Protein AF-D6RCC9-F1 (afdb_monomer_lite)

Organism: Homo sapiens (NCBI:txid9606)

pLDDT: mean 80.67, std 17.31, range [29.77, 96.5]

Radius of gyration: 16.88 Å; chains: 1; bounding box: 36×41×59 Å

Sequence (167 aa):
MKAIKKSLTEEEYLYLDFSHQTEGCIFPLHTSVTLFLLSYCDCKIFKICLVVTKEVSRDSSLLRDDLIQDVEIQIISRQELPPIVQNCCLPAVVERSDNFCRAGLAVVLRHIIQKSYEADPLKKELLELLGFKKTCLKACAEVSQWTRLCELTIPLAIENFLRESSD

Secondary structure (DSSP, 8-state):
-------TT--EEEEEEEEEETTEEE--HHHHHHHHHHHHHT---EEEEEEE-S-----TTTTSSSS-TTS-EEEEEGGGS-HHHHTSPSSEEEETTSS-EEESHHHHHHHHHHHHHHH-TT-GGGGGGG-GGG-TT-S-TTT-HHHHIIIIIHHHHHHHHHHHTT-

Foldseek 3Di:
DDDDPPDLPFAKEWEAEWDDDPPDTDGQPLRVVLVVLCVVLVPARYQYEYEYPDDDPPPVPVPQDPDPVPHNYHYDYLVPDQPVCNPADDGKMATPVNPDIQGDRLRSSLVSLVSSCVVPVVPVVSCCVCPDVSPRSVDDLVPDVVNVCVRPVVSVVVVVVVVVVVD

GO terms:
  GO:0005654 nucleoplasm (C, IDA)

Structure (mmCIF, N/CA/C/O backbone):
data_AF-D6RCC9-F1
#
_entry.id   AF-D6RCC9-F1
#
loop_
_atom_site.group_PDB
_atom_site.id
_atom_site.type_symbol
_atom_site.label_atom_id
_atom_site.label_alt_id
_atom_site.label_comp_id
_atom_site.label_asym_id
_atom_site.label_entity_id
_atom_site.label_seq_id
_atom_site.pdbx_PDB_ins_code
_atom_site.Cartn_x
_atom_site.Cartn_y
_atom_site.Cartn_z
_atom_site.occupancy
_atom_site.B_iso_or_equiv
_atom_site.auth_seq_id
_atom_site.auth_comp_id
_atom_site.auth_asym_id
_atom_site.auth_atom_id
_atom_site.pdbx_PDB_model_num
ATOM 1 N N . MET A 1 1 ? -0.662 -12.808 -27.521 1.00 33.66 1 MET A N 1
ATOM 2 C CA . MET A 1 1 ? -1.763 -12.007 -26.939 1.00 33.66 1 MET A CA 1
ATOM 3 C C . MET A 1 1 ? -1.210 -10.619 -26.663 1.00 33.66 1 MET A C 1
ATOM 5 O O . MET A 1 1 ? -0.208 -10.514 -25.968 1.00 33.66 1 MET A O 1
ATOM 9 N N . LYS A 1 2 ? -1.741 -9.588 -27.332 1.00 29.77 2 LYS A N 1
ATOM 10 C CA . LYS A 1 2 ? -1.234 -8.212 -27.233 1.00 29.77 2 LYS A CA 1
ATOM 11 C C . LYS A 1 2 ? -1.496 -7.691 -25.820 1.00 29.77 2 LYS A C 1
ATOM 13 O O . LYS A 1 2 ? -2.643 -7.689 -25.385 1.00 29.77 2 LYS A O 1
ATOM 18 N N . ALA A 1 3 ? -0.437 -7.281 -25.126 1.00 35.81 3 ALA A N 1
ATOM 19 C CA . ALA A 1 3 ? -0.544 -6.552 -23.873 1.00 35.81 3 ALA A CA 1
ATOM 20 C C . ALA A 1 3 ? -1.338 -5.269 -24.140 1.00 35.81 3 ALA A C 1
ATOM 22 O O . ALA A 1 3 ? -0.907 -4.409 -24.911 1.00 35.81 3 ALA A O 1
ATOM 23 N N . ILE A 1 4 ? -2.530 -5.185 -23.560 1.00 39.59 4 ILE A N 1
ATOM 24 C CA . ILE A 1 4 ? -3.316 -3.960 -23.534 1.00 39.59 4 ILE A CA 1
ATOM 25 C C . ILE A 1 4 ? -2.496 -2.981 -22.692 1.00 39.59 4 ILE A C 1
ATOM 27 O O . ILE A 1 4 ? -2.327 -3.187 -21.492 1.00 39.59 4 ILE A O 1
ATOM 31 N N . LYS A 1 5 ? -1.920 -1.960 -23.337 1.00 40.00 5 LYS A N 1
ATOM 32 C CA . LYS A 1 5 ? -1.388 -0.781 -22.648 1.00 40.00 5 LYS A CA 1
ATOM 33 C C . LYS A 1 5 ? -2.571 -0.138 -21.928 1.00 40.00 5 LYS A C 1
ATOM 35 O O . LYS A 1 5 ? -3.335 0.593 -22.553 1.00 40.00 5 LYS A O 1
ATOM 40 N N . LYS A 1 6 ? -2.761 -0.473 -20.653 1.00 45.03 6 LYS A N 1
ATOM 41 C CA . LYS A 1 6 ? -3.700 0.227 -19.781 1.00 45.03 6 LYS A CA 1
ATOM 42 C C . LYS A 1 6 ? -3.175 1.657 -19.649 1.00 45.03 6 LYS A C 1
ATOM 44 O O . LYS A 1 6 ? -1.986 1.845 -19.391 1.00 45.03 6 LYS A O 1
ATOM 49 N N . SER A 1 7 ? -3.996 2.638 -20.007 1.00 41.59 7 SER A N 1
ATOM 50 C CA . SER A 1 7 ? -3.557 4.026 -20.106 1.00 41.59 7 SER A CA 1
ATOM 51 C C . SER A 1 7 ? -3.161 4.560 -18.730 1.00 41.59 7 SER A C 1
ATOM 53 O O . SER A 1 7 ? -3.756 4.210 -17.715 1.00 41.59 7 SER A O 1
ATOM 55 N N . LEU A 1 8 ? -2.160 5.437 -18.712 1.00 48.44 8 LEU A N 1
ATOM 56 C CA . LEU A 1 8 ? -1.623 6.155 -17.547 1.00 48.44 8 LEU A CA 1
ATOM 57 C C . LEU A 1 8 ? -2.625 7.161 -16.921 1.00 48.44 8 LEU A C 1
ATOM 59 O O . LEU A 1 8 ? -2.215 8.151 -16.331 1.00 48.44 8 LEU A O 1
ATOM 63 N N . THR A 1 9 ? -3.934 6.962 -17.094 1.00 51.41 9 THR A N 1
ATOM 64 C CA . THR A 1 9 ? -4.974 7.979 -16.845 1.00 51.41 9 THR A CA 1
ATOM 65 C C . THR A 1 9 ? -6.185 7.476 -16.063 1.00 51.41 9 THR A C 1
ATOM 67 O O . THR A 1 9 ? -7.158 8.212 -15.917 1.00 51.41 9 THR A O 1
ATOM 70 N N . GLU A 1 10 ? -6.162 6.247 -15.551 1.00 65.25 10 GLU A N 1
ATOM 71 C CA . GLU A 1 10 ? -7.182 5.813 -14.596 1.00 65.25 10 GLU A CA 1
ATOM 72 C C . GLU A 1 10 ? -6.750 6.253 -13.198 1.00 65.25 10 GLU A C 1
ATOM 74 O O . GLU A 1 10 ? -5.753 5.769 -12.667 1.00 65.25 10 GLU A O 1
ATOM 79 N N . GLU A 1 11 ? -7.471 7.225 -12.637 1.00 78.75 11 GLU A N 1
ATOM 80 C CA . GLU A 1 11 ? -7.291 7.649 -11.249 1.00 78.75 11 GLU A CA 1
ATOM 81 C C . GLU A 1 11 ? -7.512 6.445 -10.319 1.00 78.75 11 GLU A C 1
ATOM 83 O O . GLU A 1 11 ? -8.509 5.725 -10.440 1.00 78.75 11 GLU A O 1
ATOM 88 N N . GLU A 1 12 ? -6.579 6.220 -9.398 1.00 92.00 12 GLU A N 1
ATOM 89 C CA . GLU A 1 12 ? -6.637 5.131 -8.425 1.00 92.00 12 GLU A CA 1
ATOM 90 C C . GLU A 1 12 ? -6.749 5.717 -7.014 1.00 92.00 12 GLU A C 1
ATOM 92 O O . GLU A 1 12 ? -6.018 6.641 -6.649 1.00 92.00 12 GLU A O 1
ATOM 97 N N . TYR A 1 13 ? -7.674 5.180 -6.221 1.00 93.81 13 TYR A N 1
ATOM 98 C CA . TYR A 1 13 ? -7.884 5.569 -4.830 1.00 93.81 13 TYR A CA 1
ATOM 99 C C . TYR A 1 13 ? -7.142 4.603 -3.916 1.00 93.81 13 TYR A C 1
ATOM 101 O O . TYR A 1 13 ? -7.306 3.390 -4.042 1.00 93.81 13 TYR A O 1
ATOM 109 N N . LEU A 1 14 ? -6.337 5.135 -2.999 1.00 95.62 14 LEU A N 1
ATOM 110 C CA . LEU A 1 14 ? -5.625 4.373 -1.980 1.00 95.62 14 LEU A CA 1
ATOM 111 C C . LEU A 1 14 ? -6.262 4.624 -0.613 1.00 95.62 14 LEU A C 1
ATOM 113 O O . LEU A 1 14 ? -6.174 5.722 -0.071 1.00 95.62 14 LEU A O 1
ATOM 117 N N . TYR A 1 15 ? -6.855 3.582 -0.046 1.00 95.19 15 TYR A N 1
ATOM 118 C CA . TYR A 1 15 ? -7.501 3.599 1.259 1.00 95.19 15 TYR A CA 1
ATOM 119 C C . TYR A 1 15 ? -6.544 3.084 2.333 1.00 95.19 15 TYR A C 1
ATOM 121 O O . TYR A 1 15 ? -6.007 1.979 2.208 1.00 95.19 15 TYR A O 1
ATOM 129 N N . LEU A 1 16 ? -6.348 3.873 3.389 1.00 94.31 16 LEU A N 1
ATOM 130 C CA . LEU A 1 16 ? -5.441 3.585 4.502 1.00 94.31 16 LEU A CA 1
ATOM 131 C C . LEU A 1 16 ? -6.171 3.732 5.834 1.00 94.31 16 LEU A C 1
ATOM 133 O O . LEU A 1 16 ? -6.986 4.639 5.987 1.00 94.31 16 LEU A O 1
ATOM 137 N N . ASP A 1 17 ? -5.856 2.885 6.812 1.00 91.25 17 ASP A N 1
ATOM 138 C CA . ASP A 1 17 ? -6.422 3.030 8.152 1.00 91.25 17 ASP A CA 1
ATOM 139 C C . ASP A 1 17 ? -5.863 4.272 8.849 1.00 91.25 17 ASP A C 1
ATOM 141 O O . ASP A 1 17 ? -4.664 4.564 8.789 1.00 91.25 17 ASP A O 1
ATOM 145 N N . PHE A 1 18 ? -6.735 4.975 9.565 1.00 85.94 18 PHE A N 1
ATOM 146 C CA . PHE A 1 18 ? -6.382 6.148 10.342 1.00 85.94 18 PHE A CA 1
ATOM 147 C C . PHE A 1 18 ? -6.964 6.072 11.756 1.00 85.94 18 PHE A C 1
ATOM 149 O O . PHE A 1 18 ? -8.170 5.893 11.950 1.00 85.94 18 PHE A O 1
ATOM 156 N N . SER A 1 19 ? -6.086 6.228 12.750 1.00 76.62 19 SER A N 1
ATOM 157 C CA . SER A 1 19 ? -6.445 6.339 14.163 1.00 76.62 19 SER A CA 1
ATOM 158 C C . SER A 1 19 ? -5.997 7.685 14.716 1.00 76.62 19 SER A C 1
ATOM 160 O O . SER A 1 19 ? -4.817 8.016 14.690 1.00 76.62 19 SER A O 1
ATOM 162 N N . HIS A 1 20 ? -6.937 8.453 15.254 1.00 65.88 20 HIS A N 1
ATOM 163 C CA . HIS A 1 20 ? -6.634 9.699 15.947 1.00 65.88 20 HIS A CA 1
ATOM 164 C C . HIS A 1 20 ? -6.513 9.426 17.452 1.00 65.88 20 HIS A C 1
ATOM 166 O O . HIS A 1 20 ? -7.429 8.845 18.040 1.00 65.88 20 HIS A O 1
ATOM 172 N N . GLN A 1 21 ? -5.404 9.831 18.077 1.00 56.25 21 GLN A N 1
ATOM 173 C CA . GLN A 1 21 ? -5.284 9.881 19.536 1.00 56.25 21 GLN A CA 1
ATOM 174 C C . GLN A 1 21 ? -5.178 11.332 20.010 1.00 56.25 21 GLN A C 1
ATOM 176 O O . GLN A 1 21 ? -4.794 12.223 19.261 1.00 56.25 21 GLN A O 1
ATOM 181 N N . THR A 1 22 ? -5.564 11.565 21.262 1.00 47.84 22 THR A N 1
ATOM 182 C CA . THR A 1 22 ? -5.770 12.882 21.889 1.00 47.84 22 THR A CA 1
ATOM 183 C C . THR A 1 22 ? -4.553 13.812 21.888 1.00 47.84 22 THR A C 1
ATOM 185 O O . THR A 1 22 ? -4.733 15.005 22.101 1.00 47.84 22 THR A O 1
ATOM 188 N N . GLU A 1 23 ? -3.346 13.311 21.608 1.00 52.47 23 GLU A N 1
ATOM 189 C CA . GLU A 1 23 ? -2.103 14.104 21.584 1.00 52.47 23 GLU A CA 1
ATOM 190 C C . GLU A 1 23 ? -1.286 13.929 20.288 1.00 52.47 23 GLU A C 1
ATOM 192 O O . GLU A 1 23 ? -0.099 14.244 20.248 1.00 52.47 23 GLU A O 1
ATOM 197 N N . GLY A 1 24 ? -1.900 13.441 19.203 1.00 58.00 24 GLY A N 1
ATOM 198 C CA . GLY A 1 24 ? -1.235 13.382 17.901 1.00 58.00 24 GLY A CA 1
ATOM 199 C C . GLY A 1 24 ? -1.810 12.364 16.919 1.00 58.00 24 GLY A C 1
ATOM 200 O O . GLY A 1 24 ? -2.659 11.527 17.235 1.00 58.00 24 GLY A O 1
ATOM 201 N N . CYS A 1 25 ? -1.305 12.426 15.688 1.00 64.56 25 CYS A N 1
ATOM 202 C CA . CYS A 1 25 ? -1.670 11.500 14.621 1.00 64.56 25 CYS A CA 1
ATOM 203 C C . CYS A 1 25 ? -0.808 10.241 14.720 1.00 64.56 25 CYS A C 1
ATOM 205 O O . CYS A 1 25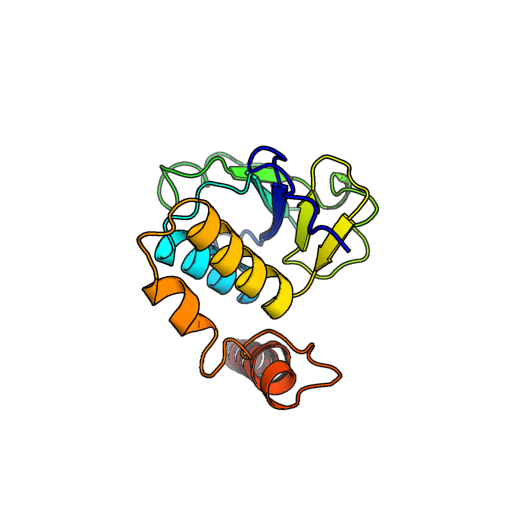 ? 0.331 10.233 14.256 1.00 64.56 25 CYS A O 1
ATOM 207 N N . ILE A 1 26 ? -1.336 9.170 15.316 1.00 70.75 26 ILE A N 1
ATOM 208 C CA . ILE A 1 26 ? -0.664 7.867 15.307 1.00 70.75 26 ILE A CA 1
ATOM 209 C C . ILE A 1 26 ? -1.222 7.056 14.142 1.00 70.75 26 ILE A C 1
ATOM 211 O O . ILE A 1 26 ? -2.376 6.631 14.158 1.00 70.75 26 ILE A O 1
ATOM 215 N N . PHE A 1 27 ? -0.398 6.826 13.124 1.00 80.00 27 PHE A N 1
ATOM 216 C CA . PHE A 1 27 ? -0.766 5.956 12.014 1.00 80.00 27 PHE A CA 1
ATOM 217 C C . PHE A 1 27 ? -0.547 4.481 12.381 1.00 80.00 27 PHE A C 1
ATOM 219 O O . PHE A 1 27 ? 0.516 4.137 12.912 1.00 80.00 27 PHE A O 1
ATOM 226 N N . PRO A 1 28 ? -1.498 3.587 12.051 1.00 85.44 28 PRO A N 1
ATOM 227 C CA . PRO A 1 28 ? -1.257 2.149 12.076 1.00 85.44 28 PRO A CA 1
ATOM 228 C C . PRO A 1 28 ? -0.008 1.786 11.269 1.00 85.44 28 PRO A C 1
ATOM 230 O O . PRO A 1 28 ? 0.303 2.435 10.267 1.00 85.44 28 PRO A O 1
ATOM 233 N N . LEU A 1 29 ? 0.696 0.724 11.669 1.00 85.19 29 LEU A N 1
ATOM 234 C CA . LEU A 1 29 ? 1.976 0.352 11.060 1.00 85.19 29 LEU A CA 1
ATOM 235 C C . LEU A 1 29 ? 1.881 0.202 9.535 1.00 85.19 29 LEU A C 1
ATOM 237 O O . LEU A 1 29 ? 2.723 0.728 8.811 1.00 85.19 29 LEU A O 1
ATOM 241 N N . HIS A 1 30 ? 0.846 -0.479 9.034 1.00 89.62 30 HIS A N 1
ATOM 242 C CA . HIS A 1 30 ? 0.658 -0.674 7.592 1.00 89.62 30 HIS A CA 1
ATOM 243 C C . HIS A 1 30 ? 0.433 0.649 6.843 1.00 89.62 30 HIS A C 1
ATOM 245 O O . HIS A 1 30 ? 0.963 0.823 5.743 1.00 89.62 30 HIS A O 1
ATOM 251 N N . THR A 1 31 ? -0.273 1.608 7.452 1.00 91.50 31 THR A N 1
ATOM 252 C CA . THR A 1 31 ? -0.437 2.972 6.922 1.00 91.50 31 THR A CA 1
ATOM 253 C C . THR A 1 31 ? 0.904 3.697 6.878 1.00 91.50 31 THR A C 1
ATOM 255 O O . THR A 1 31 ? 1.279 4.207 5.825 1.00 91.50 31 THR A O 1
ATOM 258 N N . SER A 1 32 ? 1.672 3.667 7.970 1.00 89.69 32 SER A N 1
ATOM 259 C CA . SER A 1 32 ? 3.004 4.283 8.052 1.00 89.69 32 SER A CA 1
ATOM 260 C C . SER A 1 32 ? 3.964 3.740 6.992 1.00 89.69 32 SER A C 1
ATOM 262 O O . SER A 1 32 ? 4.611 4.515 6.292 1.00 89.69 32 SER A O 1
ATOM 264 N N . VAL A 1 33 ? 4.020 2.415 6.816 1.00 92.00 33 VAL A N 1
ATOM 265 C CA . VAL A 1 33 ? 4.853 1.769 5.786 1.00 92.00 33 VAL A CA 1
ATOM 266 C C . VAL A 1 33 ? 4.430 2.207 4.382 1.00 92.00 33 VAL A C 1
ATOM 268 O O . VAL A 1 33 ? 5.282 2.483 3.535 1.00 92.00 33 VAL A O 1
ATOM 271 N N . THR A 1 34 ? 3.123 2.301 4.130 1.00 94.38 34 THR A N 1
ATOM 272 C CA . THR A 1 34 ? 2.598 2.693 2.817 1.00 94.38 34 THR A CA 1
ATOM 273 C C . THR A 1 34 ? 2.892 4.161 2.502 1.00 94.38 34 THR A C 1
ATOM 275 O O . THR A 1 34 ? 3.379 4.461 1.413 1.00 94.38 34 THR A O 1
ATOM 278 N N . LEU A 1 35 ? 2.666 5.068 3.457 1.00 92.31 35 LEU A N 1
ATOM 279 C CA . LEU A 1 35 ? 2.976 6.495 3.316 1.00 92.31 35 LEU A CA 1
ATOM 280 C C . LEU A 1 35 ? 4.480 6.737 3.142 1.00 92.31 35 LEU A C 1
ATOM 282 O O . LEU A 1 35 ? 4.877 7.518 2.279 1.00 92.31 35 LEU A O 1
ATOM 286 N N . PHE A 1 36 ? 5.316 6.023 3.902 1.00 93.00 36 PHE A N 1
ATOM 287 C CA . PHE A 1 36 ? 6.767 6.074 3.739 1.00 93.00 36 PHE A CA 1
ATOM 288 C C . PHE A 1 36 ? 7.182 5.693 2.316 1.00 93.00 36 PHE A C 1
ATOM 290 O O . PHE A 1 36 ? 7.959 6.412 1.695 1.00 93.00 36 PHE A O 1
ATOM 297 N N . LEU A 1 37 ? 6.642 4.597 1.771 1.00 94.75 37 LEU A N 1
ATOM 298 C CA . LEU A 1 37 ? 6.983 4.166 0.416 1.00 94.75 37 LEU A CA 1
ATOM 299 C C . LEU A 1 37 ? 6.506 5.163 -0.648 1.00 94.75 37 LEU A C 1
ATOM 301 O O . LEU A 1 37 ? 7.242 5.429 -1.594 1.00 94.75 37 LEU A O 1
ATOM 305 N N . LEU A 1 38 ? 5.306 5.735 -0.498 1.00 93.75 38 LEU A N 1
ATOM 306 C CA . LEU A 1 38 ? 4.812 6.784 -1.398 1.00 93.75 38 LEU A CA 1
ATOM 307 C C . LEU A 1 38 ? 5.748 7.993 -1.423 1.00 93.75 38 LEU A C 1
ATOM 309 O O . LEU A 1 38 ? 6.101 8.461 -2.505 1.00 93.75 38 LEU A O 1
ATOM 313 N N . SER A 1 39 ? 6.173 8.456 -0.244 1.00 91.56 39 SER A N 1
ATOM 314 C CA . SER A 1 39 ? 7.130 9.556 -0.104 1.00 91.56 39 SER A CA 1
ATOM 315 C C . SER A 1 39 ? 8.494 9.190 -0.696 1.00 91.56 39 SER A C 1
ATOM 317 O O . SER A 1 39 ? 9.035 9.956 -1.488 1.00 91.56 39 SER A O 1
ATOM 319 N N . TYR A 1 40 ? 9.009 7.992 -0.405 1.00 93.44 40 TYR A N 1
ATOM 320 C CA . TYR A 1 40 ? 10.277 7.497 -0.947 1.00 93.44 40 TYR A CA 1
ATOM 321 C C . TYR A 1 40 ? 10.275 7.437 -2.482 1.00 93.44 40 TYR A C 1
ATOM 323 O O . TYR A 1 40 ? 11.265 7.777 -3.126 1.00 93.44 40 TYR A O 1
ATOM 331 N N . CYS A 1 41 ? 9.162 7.012 -3.084 1.00 92.31 41 CYS A N 1
ATOM 332 C CA . CYS A 1 41 ? 9.011 6.946 -4.535 1.00 92.31 41 CYS A CA 1
ATOM 333 C C . CYS A 1 41 ? 8.674 8.298 -5.191 1.00 92.31 41 CYS A C 1
ATOM 335 O O . CYS A 1 41 ? 8.704 8.375 -6.421 1.00 92.31 41 CYS A O 1
ATOM 337 N N . ASP A 1 42 ? 8.349 9.336 -4.409 1.00 89.50 42 ASP A N 1
ATOM 338 C CA . ASP A 1 42 ? 7.735 10.586 -4.887 1.00 89.50 42 ASP A CA 1
ATOM 339 C C . ASP A 1 42 ? 6.507 10.301 -5.779 1.00 89.50 42 ASP A C 1
ATOM 341 O O . ASP A 1 42 ? 6.374 10.762 -6.915 1.00 89.50 42 ASP A O 1
ATOM 345 N N . CYS A 1 43 ? 5.626 9.422 -5.288 1.00 89.31 43 CYS A N 1
ATOM 346 C CA . CYS A 1 43 ? 4.480 8.923 -6.040 1.00 89.31 43 CYS A CA 1
ATOM 347 C C . CYS A 1 43 ? 3.230 9.778 -5.798 1.00 89.31 43 CYS A C 1
ATOM 349 O O . CYS A 1 43 ? 2.650 9.742 -4.715 1.00 89.31 43 CYS A O 1
ATOM 351 N N . LYS A 1 44 ? 2.764 10.484 -6.837 1.00 88.19 44 LYS A N 1
ATOM 352 C CA . LYS A 1 44 ? 1.578 11.370 -6.788 1.00 88.19 44 LYS A CA 1
ATOM 353 C C . LYS A 1 44 ? 0.388 10.860 -7.615 1.00 88.19 44 LYS A C 1
ATOM 355 O O . LYS A 1 44 ? -0.498 11.621 -7.981 1.00 88.19 44 LYS A O 1
ATOM 360 N N . ILE A 1 45 ? 0.398 9.572 -7.961 1.00 89.06 45 ILE A N 1
ATOM 361 C CA . ILE A 1 45 ? -0.587 8.948 -8.866 1.00 89.06 45 ILE A CA 1
ATOM 362 C C . ILE A 1 45 ? -1.900 8.628 -8.137 1.00 89.06 45 ILE A C 1
ATOM 364 O O . ILE A 1 45 ? -2.967 8.622 -8.748 1.00 89.06 45 ILE A O 1
ATOM 368 N N . PHE A 1 46 ? -1.816 8.342 -6.838 1.00 91.25 46 PHE A N 1
ATOM 369 C CA . PHE A 1 46 ? -2.941 7.880 -6.034 1.00 91.25 46 PHE A CA 1
ATOM 370 C C . PHE A 1 46 ? -3.647 9.043 -5.337 1.00 91.25 46 PHE A C 1
ATOM 372 O O . PHE A 1 46 ? -2.992 9.895 -4.739 1.00 91.25 46 PHE A O 1
ATOM 379 N N . LYS A 1 47 ? -4.983 9.018 -5.327 1.00 91.75 47 LYS A N 1
ATOM 380 C CA . LYS A 1 47 ? -5.791 9.834 -4.410 1.00 91.75 47 LYS A CA 1
ATOM 381 C C . LYS A 1 47 ? -5.855 9.126 -3.064 1.00 91.75 47 LYS A C 1
ATOM 383 O O . LYS A 1 47 ? -6.320 7.987 -3.001 1.00 91.75 47 LYS A O 1
ATOM 388 N N .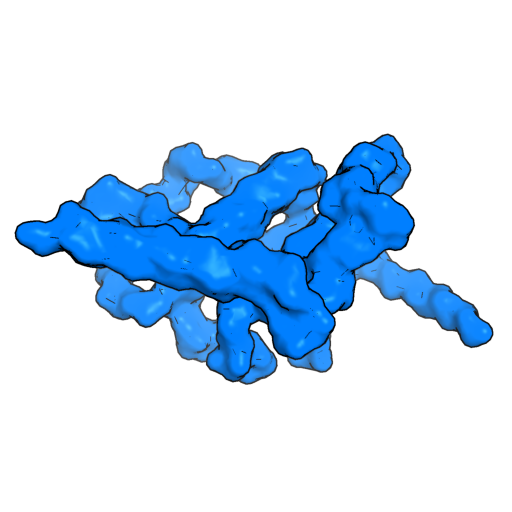 ILE A 1 48 ? -5.367 9.760 -2.001 1.00 92.25 48 ILE A N 1
ATOM 389 C CA . ILE A 1 48 ? -5.262 9.106 -0.692 1.00 92.25 48 ILE A CA 1
ATOM 390 C C . ILE A 1 48 ? -6.527 9.353 0.126 1.00 92.25 48 ILE A C 1
ATOM 392 O O . ILE A 1 48 ? -6.933 10.492 0.344 1.00 92.25 48 ILE A O 1
ATOM 396 N N . CYS A 1 49 ? -7.115 8.272 0.630 1.00 92.25 49 CYS A N 1
ATOM 397 C CA . CYS A 1 49 ? -8.253 8.286 1.535 1.00 92.25 49 CYS A CA 1
ATOM 398 C C . CYS A 1 49 ? -7.853 7.680 2.890 1.00 92.25 49 CYS A C 1
ATOM 400 O O . CYS A 1 49 ? -7.610 6.478 2.999 1.00 92.25 49 CYS A O 1
ATOM 402 N N . LEU A 1 50 ? -7.810 8.503 3.934 1.00 91.00 50 LEU A N 1
ATOM 403 C CA . LEU A 1 50 ? -7.635 8.072 5.318 1.00 91.00 50 LEU A CA 1
ATOM 404 C C . LEU A 1 50 ? -8.989 7.662 5.906 1.00 91.00 50 LEU A C 1
ATOM 406 O O . LEU A 1 50 ? -9.915 8.468 5.982 1.00 91.00 50 LEU A O 1
ATOM 410 N N . VAL A 1 51 ? -9.101 6.406 6.324 1.00 90.50 51 VAL A N 1
ATOM 411 C CA . VAL A 1 51 ? -10.338 5.798 6.813 1.00 90.50 51 VAL A CA 1
ATOM 412 C C . VAL A 1 51 ? -10.328 5.772 8.332 1.00 90.50 51 VAL A C 1
ATOM 414 O O . VAL A 1 51 ? -9.520 5.081 8.953 1.00 90.50 51 VAL A O 1
ATOM 417 N N . VAL A 1 52 ? -11.252 6.509 8.942 1.00 86.06 52 VAL A N 1
ATOM 418 C CA . VAL A 1 52 ? -11.375 6.566 10.400 1.00 86.06 52 VAL A CA 1
ATOM 419 C C . VAL A 1 52 ? -12.027 5.276 10.915 1.00 86.06 52 VAL A C 1
ATOM 421 O O . VAL A 1 52 ? -13.164 4.958 10.559 1.00 86.06 52 VAL A O 1
ATOM 424 N N . THR A 1 53 ? -11.318 4.525 11.764 1.00 70.44 53 THR A N 1
ATOM 425 C CA . THR A 1 53 ? -11.778 3.221 12.295 1.00 70.44 53 THR A CA 1
ATOM 426 C C . THR A 1 53 ? -12.519 3.295 13.632 1.00 70.44 53 THR A C 1
ATOM 428 O O . THR A 1 53 ? -13.218 2.347 13.987 1.00 70.44 53 THR A O 1
ATOM 431 N N . LYS A 1 54 ? -12.411 4.401 14.376 1.00 63.72 54 LYS A N 1
ATOM 432 C CA . LYS A 1 54 ? -13.148 4.645 15.629 1.00 63.72 54 LYS A CA 1
ATOM 433 C C . LYS A 1 54 ? -13.834 6.000 15.560 1.00 63.72 54 LYS A C 1
ATOM 435 O O . LYS A 1 54 ? -13.257 6.928 15.007 1.00 63.72 54 LYS A O 1
ATOM 440 N N . GLU A 1 55 ? -15.041 6.122 16.109 1.00 52.22 55 GLU A N 1
ATOM 441 C CA . GLU A 1 55 ? -15.735 7.410 16.180 1.00 52.22 55 GLU A CA 1
ATOM 442 C C . GLU A 1 55 ? -14.911 8.391 17.020 1.00 52.22 55 GLU A C 1
ATOM 444 O O . GLU A 1 55 ? -14.932 8.363 18.247 1.00 52.22 55 GLU A O 1
ATOM 449 N N . VAL A 1 56 ? -14.134 9.229 16.344 1.00 51.84 56 VAL A N 1
ATOM 450 C CA . VAL A 1 56 ? -13.465 10.377 16.942 1.00 51.84 56 VAL A CA 1
ATOM 451 C C . VAL A 1 56 ? -14.209 11.612 16.461 1.00 51.84 56 VAL A C 1
ATOM 453 O O . VAL A 1 56 ? -14.623 11.692 15.300 1.00 51.84 56 VAL A O 1
ATOM 456 N N . SER A 1 57 ? -14.442 12.542 17.386 1.00 49.59 57 SER A N 1
ATOM 457 C CA . SER A 1 57 ? -15.083 13.828 17.128 1.00 49.59 57 SER A CA 1
ATOM 458 C C . SER A 1 57 ? -14.468 14.502 15.899 1.00 49.59 57 SER A C 1
ATOM 460 O O . SER A 1 57 ? -13.259 14.448 15.683 1.00 49.59 57 SER A O 1
ATOM 462 N N . ARG A 1 58 ? -15.328 15.105 15.070 1.00 47.31 58 ARG A N 1
ATOM 463 C CA . ARG A 1 58 ? -15.020 15.682 13.749 1.00 47.31 58 ARG A CA 1
ATOM 464 C C . ARG A 1 58 ? -14.157 16.952 13.803 1.00 47.31 58 ARG A C 1
ATOM 466 O O . ARG A 1 58 ? -14.415 17.894 13.059 1.00 47.31 58 ARG A O 1
ATOM 473 N N . ASP A 1 59 ? -13.119 16.990 14.621 1.00 49.34 59 ASP A N 1
ATOM 474 C CA . ASP A 1 59 ? -12.162 18.093 14.603 1.00 49.34 59 ASP A CA 1
ATOM 475 C C . ASP A 1 59 ? -11.090 17.801 13.546 1.00 49.34 59 ASP A C 1
ATOM 477 O O . ASP A 1 59 ? -9.931 17.505 13.815 1.00 49.34 59 ASP A O 1
ATOM 481 N N . SER A 1 60 ? -11.521 17.867 12.282 1.00 51.44 60 SER A N 1
ATOM 482 C CA . SER A 1 60 ? -10.711 17.656 11.074 1.00 51.44 60 SER A CA 1
ATOM 483 C C . SER A 1 60 ? -9.662 18.750 10.819 1.00 51.44 60 SER A C 1
ATOM 485 O O . SER A 1 60 ? -9.030 18.762 9.763 1.00 51.44 60 SER A O 1
ATOM 487 N N . SER A 1 61 ? -9.530 19.721 11.724 1.00 49.97 61 SER A N 1
ATOM 488 C CA . SER A 1 61 ? -8.679 20.903 11.569 1.00 49.97 61 SER A CA 1
ATOM 489 C C . SER A 1 61 ? -7.212 20.647 11.916 1.00 49.97 61 SER A C 1
ATOM 491 O O . SER A 1 61 ? -6.356 21.306 11.342 1.00 49.97 61 SER A O 1
ATOM 493 N N . LEU A 1 62 ? -6.900 19.668 12.774 1.00 49.91 62 LEU A N 1
ATOM 494 C CA . LEU A 1 62 ? -5.523 19.403 13.227 1.00 49.91 62 LEU A CA 1
ATOM 495 C C . LEU A 1 62 ? -4.680 18.577 12.239 1.00 49.91 62 LEU A C 1
ATOM 497 O O . LEU A 1 62 ? -3.481 18.418 12.430 1.00 49.91 62 LEU A O 1
ATOM 501 N N . LEU A 1 63 ? -5.294 18.045 11.177 1.00 51.19 63 LEU A N 1
ATOM 502 C CA . LEU A 1 63 ? -4.649 17.109 10.245 1.00 51.19 63 LEU A CA 1
ATOM 503 C C . LEU A 1 63 ? -4.017 17.774 9.019 1.00 51.19 63 LEU A C 1
ATOM 505 O O . LEU A 1 63 ? -3.296 17.109 8.280 1.00 51.19 63 LEU A O 1
ATOM 509 N N . ARG A 1 64 ? -4.309 19.058 8.773 1.00 49.12 64 ARG A N 1
ATOM 510 C CA . ARG A 1 64 ? -3.909 19.736 7.531 1.00 49.12 64 ARG A CA 1
ATOM 511 C C . ARG A 1 64 ? -2.535 20.399 7.575 1.00 49.12 64 ARG A C 1
ATOM 513 O O . ARG A 1 64 ? -1.999 20.631 6.499 1.00 49.12 64 ARG A O 1
ATOM 520 N N . ASP A 1 65 ? -1.980 20.698 8.749 1.00 43.66 65 ASP A N 1
ATOM 521 C CA . ASP A 1 65 ? -0.892 21.684 8.795 1.00 43.66 65 ASP A CA 1
ATOM 522 C C . ASP A 1 65 ? 0.526 21.116 8.597 1.00 43.66 65 ASP A C 1
ATOM 524 O O . ASP A 1 65 ? 1.307 21.749 7.887 1.00 43.66 65 ASP A O 1
ATOM 528 N N . ASP A 1 66 ? 0.862 19.911 9.085 1.00 49.12 66 ASP A N 1
ATOM 529 C CA . ASP A 1 66 ? 2.299 19.601 9.260 1.00 49.12 66 ASP A CA 1
ATOM 530 C C . ASP A 1 66 ? 2.865 18.365 8.538 1.00 49.12 66 ASP A C 1
ATOM 532 O O . ASP A 1 66 ? 4.073 18.308 8.311 1.00 49.12 66 ASP A O 1
ATOM 536 N N . LEU A 1 67 ? 2.065 17.359 8.161 1.00 50.16 67 LEU A N 1
ATOM 537 C CA . LEU A 1 67 ? 2.645 16.062 7.762 1.00 50.16 67 LEU A CA 1
ATOM 538 C C . LEU A 1 67 ? 2.786 15.848 6.249 1.00 50.16 67 LEU A C 1
ATOM 540 O O . LEU A 1 67 ? 3.696 15.129 5.838 1.00 50.16 67 LEU A O 1
ATOM 544 N N . ILE A 1 68 ? 1.902 16.410 5.411 1.00 52.12 68 ILE A N 1
ATOM 545 C CA . ILE A 1 68 ? 1.867 16.094 3.971 1.00 52.12 68 ILE A CA 1
ATOM 546 C C . ILE A 1 68 ? 1.327 17.291 3.156 1.00 52.12 68 ILE A C 1
ATOM 548 O O . ILE A 1 68 ? 0.186 17.284 2.707 1.00 52.12 68 ILE A O 1
ATOM 552 N N . GLN A 1 69 ? 2.136 18.338 2.957 1.00 49.59 69 GLN A N 1
ATOM 553 C CA . GLN A 1 69 ? 1.732 19.540 2.194 1.00 49.59 69 GLN A CA 1
ATOM 554 C C . GLN A 1 69 ? 1.523 19.292 0.682 1.00 49.59 69 GLN A C 1
ATOM 556 O O . GLN A 1 69 ? 0.885 20.104 0.017 1.00 49.59 69 GLN A O 1
ATOM 561 N N . ASP A 1 70 ? 1.998 18.160 0.147 1.00 52.31 70 ASP A N 1
ATOM 562 C CA . ASP A 1 70 ? 2.057 17.891 -1.301 1.00 52.31 70 ASP A CA 1
ATOM 563 C C . ASP A 1 70 ? 1.125 16.771 -1.807 1.00 52.31 70 ASP A C 1
ATOM 565 O O . ASP A 1 70 ? 1.173 16.429 -2.993 1.00 52.31 70 ASP A O 1
ATOM 569 N N . VAL A 1 71 ? 0.288 16.176 -0.947 1.00 59.59 71 VAL A N 1
ATOM 570 C CA . VAL A 1 71 ? -0.614 15.075 -1.338 1.00 59.59 71 VAL A CA 1
ATOM 571 C C . VAL A 1 71 ? -2.059 15.424 -1.009 1.00 59.59 71 VAL A C 1
ATOM 573 O O . VAL A 1 71 ? -2.384 15.802 0.113 1.00 59.59 71 VAL A O 1
ATOM 576 N N . GLU A 1 72 ? -2.946 15.263 -1.992 1.00 66.19 72 GLU A N 1
ATOM 577 C CA . GLU A 1 72 ? -4.387 15.415 -1.800 1.00 66.19 72 GLU A CA 1
ATOM 578 C C . GLU A 1 72 ? -4.911 14.256 -0.935 1.00 66.19 72 GLU A C 1
ATOM 580 O O . GLU A 1 72 ? -5.023 13.113 -1.390 1.00 66.19 72 GLU A O 1
ATOM 585 N N . ILE A 1 73 ? -5.182 14.551 0.340 1.00 81.56 73 ILE A N 1
ATOM 586 C CA . ILE A 1 73 ? -5.668 13.583 1.326 1.00 81.56 73 ILE A CA 1
ATOM 587 C C . ILE A 1 73 ? -7.118 13.894 1.678 1.00 81.56 73 ILE A C 1
ATOM 589 O O . ILE A 1 73 ? -7.449 14.982 2.152 1.00 81.56 73 ILE A O 1
ATOM 593 N N . GLN A 1 74 ? -7.976 12.895 1.506 1.00 86.69 74 GLN A N 1
ATOM 594 C CA . GLN A 1 74 ? -9.357 12.908 1.965 1.00 86.69 74 GLN A CA 1
ATOM 595 C C . GLN A 1 74 ? -9.488 12.051 3.225 1.00 86.69 74 GLN A C 1
ATOM 597 O O . GLN A 1 74 ? -8.947 10.952 3.287 1.00 86.69 74 GLN A O 1
ATOM 602 N N . ILE A 1 75 ? -10.238 12.518 4.222 1.00 85.50 75 ILE A N 1
ATOM 603 C CA . ILE A 1 75 ? -10.590 11.717 5.402 1.00 85.50 75 ILE A CA 1
ATOM 604 C C . ILE A 1 75 ? -12.040 11.275 5.250 1.00 85.50 75 ILE A C 1
ATOM 606 O O . ILE A 1 75 ? -12.906 12.113 4.999 1.00 85.50 75 ILE A O 1
ATOM 610 N N . ILE A 1 76 ? -12.294 9.977 5.394 1.00 89.00 76 ILE A N 1
ATOM 611 C CA . ILE A 1 76 ? -13.617 9.369 5.222 1.00 89.00 76 ILE A CA 1
ATOM 612 C C . ILE A 1 76 ? -13.940 8.410 6.368 1.00 89.00 76 ILE A C 1
ATOM 614 O O . ILE A 1 76 ? -13.048 7.858 7.018 1.00 89.00 76 ILE A O 1
ATOM 618 N N . SER A 1 77 ? -15.229 8.183 6.611 1.00 87.69 77 SER A N 1
ATOM 619 C CA . SER A 1 77 ? -15.679 7.121 7.511 1.00 87.69 77 SER A CA 1
ATOM 620 C C . SER A 1 77 ? -15.659 5.750 6.830 1.00 87.69 77 SER A C 1
ATOM 622 O O . SER A 1 77 ? -15.652 5.627 5.603 1.00 87.69 77 SER A O 1
ATOM 624 N N . ARG A 1 78 ? -15.699 4.677 7.627 1.00 88.12 78 ARG A N 1
ATOM 625 C CA . ARG A 1 78 ? -15.735 3.304 7.100 1.00 88.12 78 ARG A CA 1
ATOM 626 C C . ARG A 1 78 ? -16.996 3.012 6.272 1.00 88.12 78 ARG A C 1
ATOM 628 O O . ARG A 1 78 ? -16.956 2.142 5.409 1.00 88.12 78 ARG A O 1
ATOM 635 N N . GLN A 1 79 ? -18.095 3.731 6.510 1.00 88.12 79 GLN A N 1
ATOM 636 C CA . GLN A 1 79 ? -19.354 3.599 5.766 1.00 88.12 79 GLN A CA 1
ATOM 637 C C . GLN A 1 79 ? -19.279 4.208 4.359 1.00 88.12 79 GLN A C 1
ATOM 639 O O . GLN A 1 79 ? -20.055 3.825 3.488 1.00 88.12 79 GLN A O 1
ATOM 644 N N . GLU A 1 80 ? -18.341 5.127 4.129 1.00 89.56 80 GLU A N 1
ATOM 645 C CA . GLU A 1 80 ? -18.111 5.777 2.833 1.00 89.56 80 GLU A CA 1
ATOM 646 C C . GLU A 1 80 ? -17.184 4.962 1.915 1.00 89.56 80 GLU A C 1
ATOM 648 O O . GLU A 1 80 ? -16.977 5.330 0.760 1.00 89.56 80 GLU A O 1
ATOM 653 N N . LEU A 1 81 ? -16.626 3.848 2.403 1.00 91.12 81 LEU A N 1
ATOM 654 C CA . LEU A 1 81 ? -15.796 2.963 1.590 1.00 91.12 81 LEU A CA 1
ATOM 655 C C . LEU A 1 81 ? -16.603 2.314 0.457 1.00 91.12 81 LEU A C 1
ATOM 657 O O . LEU A 1 81 ? -17.728 1.859 0.696 1.00 91.12 81 LEU A O 1
ATOM 661 N N . PRO A 1 82 ? -16.009 2.135 -0.738 1.00 92.19 82 PRO A N 1
ATOM 662 C CA . PRO A 1 82 ? -16.610 1.313 -1.779 1.00 92.19 82 PRO A CA 1
ATOM 663 C C . PRO A 1 82 ? -16.898 -0.110 -1.266 1.00 92.19 82 PRO A C 1
ATOM 665 O O . PRO A 1 82 ? -16.074 -0.665 -0.528 1.00 92.19 82 PRO A O 1
ATOM 668 N N . PRO A 1 83 ? -18.006 -0.759 -1.679 1.00 91.00 83 PRO A N 1
ATOM 669 C CA . PRO A 1 83 ? -18.390 -2.084 -1.177 1.00 91.00 83 PRO A CA 1
ATOM 670 C C . PRO A 1 83 ? -17.301 -3.157 -1.318 1.00 91.00 83 PRO A C 1
ATOM 672 O O . PRO A 1 83 ? -17.177 -4.037 -0.465 1.00 91.00 83 PRO A O 1
ATOM 675 N N . ILE A 1 84 ? -16.481 -3.073 -2.372 1.00 90.94 84 ILE A N 1
ATOM 676 C CA . ILE A 1 84 ? -15.365 -3.999 -2.595 1.00 90.94 84 ILE A CA 1
ATOM 677 C C . ILE A 1 84 ? -14.266 -3.856 -1.529 1.00 90.94 84 ILE A C 1
ATOM 679 O O . ILE A 1 84 ? -13.671 -4.855 -1.140 1.00 90.94 84 ILE A O 1
ATOM 683 N N . VAL A 1 85 ? -14.048 -2.646 -1.002 1.00 93.00 85 VAL A N 1
ATOM 684 C CA . VAL A 1 85 ? -13.020 -2.343 0.010 1.00 93.00 85 VAL A CA 1
ATOM 685 C C . VAL A 1 85 ? -13.507 -2.638 1.421 1.00 93.00 85 VAL A C 1
ATOM 687 O O . VAL A 1 85 ? -12.708 -3.009 2.274 1.00 93.00 85 VAL A O 1
ATOM 690 N N . GLN A 1 86 ? -14.812 -2.521 1.686 1.00 91.06 86 GLN A N 1
ATOM 691 C CA . GLN A 1 86 ? -15.380 -2.764 3.021 1.00 91.06 86 GLN A CA 1
ATOM 692 C C . GLN A 1 86 ? -15.058 -4.166 3.571 1.00 91.06 86 GLN A C 1
ATOM 694 O O . GLN A 1 86 ? -14.964 -4.350 4.788 1.00 91.06 86 GLN A O 1
ATOM 699 N N . ASN A 1 87 ? -14.862 -5.137 2.673 1.00 88.06 87 ASN A N 1
ATOM 700 C CA . ASN A 1 87 ? -14.531 -6.526 2.991 1.00 88.06 87 ASN A CA 1
ATOM 701 C C . ASN A 1 87 ? -13.019 -6.820 2.981 1.00 88.06 87 ASN A C 1
ATOM 703 O O . ASN A 1 87 ? -12.617 -7.969 3.151 1.00 88.06 87 ASN A O 1
ATOM 707 N N . CYS A 1 88 ? -12.178 -5.806 2.774 1.00 89.75 88 CYS A N 1
ATOM 708 C CA . CYS A 1 88 ? -10.728 -5.930 2.744 1.00 89.75 88 CYS A CA 1
ATOM 709 C C . CYS A 1 88 ? -10.090 -5.355 4.013 1.00 89.75 88 CYS A C 1
ATOM 711 O O . CYS A 1 88 ? -10.585 -4.398 4.609 1.00 89.75 88 CYS A O 1
ATOM 713 N N . CYS A 1 89 ? -8.941 -5.910 4.396 1.00 88.81 89 CYS A N 1
ATOM 714 C CA . CYS A 1 89 ? -8.013 -5.211 5.279 1.00 88.81 89 CYS A CA 1
ATOM 715 C C . CYS A 1 89 ? -7.325 -4.093 4.485 1.00 88.81 89 CYS A C 1
ATOM 717 O O . CYS A 1 89 ? -6.934 -4.313 3.334 1.00 88.81 89 CYS A O 1
ATOM 719 N N . LEU A 1 90 ? -7.172 -2.913 5.088 1.00 93.19 90 LEU A N 1
ATOM 720 C CA . LEU A 1 90 ? -6.375 -1.837 4.503 1.00 93.19 90 LEU A CA 1
ATOM 721 C C . LEU A 1 90 ? -4.876 -2.133 4.736 1.00 93.19 90 LEU A C 1
ATOM 723 O O . LEU A 1 90 ? -4.532 -2.782 5.723 1.00 93.19 90 LEU A O 1
ATOM 727 N N . PRO A 1 91 ? -3.971 -1.722 3.829 1.00 95.44 91 PRO A N 1
ATOM 728 C CA . PRO A 1 91 ? -4.199 -0.835 2.694 1.00 95.44 91 PRO A CA 1
ATOM 729 C C . PRO A 1 91 ? -4.912 -1.518 1.521 1.00 95.44 91 PRO A C 1
ATOM 731 O O . PRO A 1 91 ? -4.725 -2.711 1.259 1.00 95.44 91 PRO A O 1
ATOM 734 N N . ALA A 1 92 ? -5.695 -0.733 0.780 1.00 96.44 92 ALA A N 1
ATOM 735 C CA . ALA A 1 92 ? -6.360 -1.189 -0.434 1.00 96.44 92 ALA A CA 1
ATOM 736 C C . ALA A 1 92 ? -6.356 -0.110 -1.522 1.00 96.44 92 ALA A C 1
ATOM 738 O O . ALA A 1 92 ? -6.596 1.060 -1.243 1.00 96.44 92 ALA A O 1
ATOM 739 N N . VAL A 1 93 ? -6.115 -0.512 -2.769 1.00 95.88 93 VAL A N 1
ATOM 740 C CA . VAL A 1 93 ? -6.197 0.343 -3.958 1.00 95.88 93 VAL A CA 1
ATOM 741 C C . VAL A 1 93 ? -7.389 -0.075 -4.803 1.00 95.88 93 VAL A C 1
ATOM 743 O O . VAL A 1 93 ? -7.550 -1.262 -5.096 1.00 95.88 93 VAL A O 1
ATOM 746 N N . VAL A 1 94 ? -8.188 0.896 -5.235 1.00 93.81 94 VAL A N 1
ATOM 747 C CA . VAL A 1 94 ? -9.300 0.689 -6.168 1.00 93.81 94 VAL A CA 1
ATOM 748 C C . VAL A 1 94 ? -9.127 1.581 -7.384 1.00 93.81 94 VAL A C 1
ATOM 750 O O . VAL A 1 94 ? -8.844 2.773 -7.275 1.00 93.81 94 VAL A O 1
ATOM 753 N N . GLU A 1 95 ? -9.289 0.987 -8.559 1.00 88.94 95 GLU A N 1
ATOM 754 C CA . GLU A 1 95 ? -9.362 1.732 -9.814 1.00 88.94 95 GLU A CA 1
ATOM 755 C C . GLU A 1 95 ? -10.723 2.427 -9.912 1.00 88.94 95 GLU A C 1
ATOM 757 O O . GLU A 1 95 ? -11.726 1.814 -9.570 1.00 88.94 95 GLU A O 1
ATOM 762 N N . ARG A 1 96 ? -10.799 3.651 -10.453 1.00 78.38 96 ARG A N 1
ATOM 763 C CA . ARG A 1 96 ? -12.047 4.445 -10.556 1.00 78.38 96 ARG A CA 1
ATOM 764 C C . ARG A 1 96 ? -13.270 3.716 -11.139 1.00 78.38 96 ARG A C 1
ATOM 766 O O . ARG A 1 96 ? -14.396 4.154 -10.934 1.00 78.38 96 ARG A O 1
ATOM 773 N N . SER A 1 97 ? -13.070 2.636 -11.892 1.00 76.56 97 SER A N 1
ATOM 774 C CA . SER A 1 97 ? -14.169 1.796 -12.382 1.00 76.56 97 SER A CA 1
ATOM 775 C C . SER A 1 97 ? -14.848 0.946 -11.294 1.00 76.56 97 SER A C 1
ATOM 777 O O . SER A 1 97 ? -15.818 0.265 -11.610 1.00 76.56 97 SER A O 1
ATOM 779 N N . ASP A 1 98 ? -14.331 0.946 -10.058 1.00 75.00 98 ASP A N 1
ATOM 780 C CA . ASP A 1 98 ? -14.765 0.176 -8.878 1.00 75.00 98 ASP A CA 1
ATOM 781 C C . ASP A 1 98 ? -14.849 -1.350 -9.070 1.00 75.00 98 ASP A C 1
ATOM 783 O O . ASP A 1 98 ? -15.276 -2.089 -8.184 1.00 75.00 98 ASP A O 1
ATOM 787 N N . ASN A 1 99 ? -14.371 -1.860 -10.206 1.00 81.00 99 ASN A N 1
ATOM 788 C CA . ASN A 1 99 ? -14.462 -3.277 -10.560 1.00 81.00 99 ASN A CA 1
ATOM 789 C C . ASN A 1 99 ? -13.259 -4.101 -10.093 1.00 81.00 99 ASN A C 1
ATOM 791 O O . ASN A 1 99 ? -13.264 -5.328 -10.206 1.00 81.00 99 ASN A O 1
ATOM 795 N N . PHE A 1 100 ? -12.197 -3.444 -9.630 1.00 89.12 100 PHE A N 1
ATOM 796 C CA . PHE A 1 100 ? -10.944 -4.106 -9.319 1.00 89.12 100 PHE A CA 1
ATOM 797 C C . PHE A 1 100 ? -10.292 -3.494 -8.081 1.00 89.12 100 PHE A C 1
ATOM 799 O O . PHE A 1 100 ? -9.989 -2.302 -8.045 1.00 89.12 100 PHE A O 1
ATOM 806 N N . CYS A 1 101 ? -10.059 -4.340 -7.077 1.00 93.06 101 CYS A N 1
ATOM 807 C CA . CYS A 1 101 ? -9.421 -3.968 -5.823 1.00 93.06 101 CYS A CA 1
ATOM 808 C C . CYS A 1 101 ? -8.125 -4.760 -5.631 1.00 93.06 101 CYS A C 1
ATOM 810 O O . CYS A 1 101 ? -8.091 -5.984 -5.781 1.00 93.06 101 CYS A O 1
ATOM 812 N N . ARG A 1 102 ? -7.054 -4.050 -5.277 1.00 93.56 102 ARG A N 1
ATOM 813 C CA . ARG A 1 102 ? -5.800 -4.623 -4.785 1.00 93.56 102 ARG A CA 1
ATOM 814 C C . ARG A 1 102 ? -5.747 -4.384 -3.289 1.00 93.56 102 ARG A C 1
ATOM 816 O O . ARG A 1 102 ? -5.606 -3.240 -2.880 1.00 93.56 102 ARG A O 1
ATOM 823 N N . ALA A 1 103 ? -5.831 -5.433 -2.488 1.00 93.31 103 ALA A N 1
ATOM 824 C CA . ALA A 1 103 ? -5.777 -5.321 -1.036 1.00 93.31 103 ALA A CA 1
ATOM 825 C C . ALA A 1 103 ? -4.593 -6.095 -0.459 1.00 93.31 103 ALA A C 1
ATOM 827 O O . ALA A 1 103 ? -4.138 -7.084 -1.043 1.00 93.31 103 ALA A O 1
ATOM 828 N N . GLY A 1 104 ? -4.122 -5.639 0.699 1.00 90.38 104 GLY A N 1
ATOM 829 C CA . GLY A 1 104 ? -2.996 -6.226 1.411 1.00 90.38 104 GLY A CA 1
ATOM 830 C C . GLY A 1 104 ? -1.682 -5.503 1.135 1.00 90.38 104 GLY A C 1
ATOM 831 O O . GLY A 1 104 ? -1.431 -5.000 0.035 1.00 90.38 104 GLY A O 1
ATOM 832 N N . LEU A 1 105 ? -0.830 -5.471 2.159 1.00 91.56 105 LEU A N 1
ATOM 833 C CA . LEU A 1 105 ? 0.367 -4.639 2.193 1.00 91.56 105 LEU A CA 1
ATOM 834 C C . LEU A 1 105 ? 1.305 -4.913 1.006 1.00 91.56 105 LEU A C 1
ATOM 836 O O . LEU A 1 105 ? 1.526 -4.009 0.207 1.00 91.56 105 LEU A O 1
ATOM 840 N N . ALA A 1 106 ? 1.798 -6.139 0.800 1.00 91.12 106 ALA A N 1
ATOM 841 C CA . ALA A 1 106 ? 2.721 -6.450 -0.298 1.00 91.12 106 ALA A CA 1
ATOM 842 C C . ALA A 1 106 ? 2.150 -6.099 -1.663 1.00 91.12 106 ALA A C 1
ATOM 844 O O . ALA A 1 106 ? 2.862 -5.545 -2.502 1.00 91.12 106 ALA A O 1
ATOM 845 N N . VAL A 1 107 ? 0.877 -6.423 -1.893 1.00 92.75 107 VAL A N 1
ATOM 846 C CA . VAL A 1 107 ? 0.232 -6.188 -3.184 1.00 92.75 107 VAL A CA 1
ATOM 847 C C . VAL A 1 107 ? 0.179 -4.689 -3.472 1.00 92.75 107 VAL A C 1
ATOM 849 O O . VAL A 1 107 ? 0.545 -4.273 -4.571 1.00 92.75 107 VAL A O 1
ATOM 852 N N . VAL A 1 108 ? -0.216 -3.882 -2.484 1.00 95.44 108 VAL A N 1
ATOM 853 C CA . VAL A 1 108 ? -0.287 -2.421 -2.607 1.00 95.44 108 VAL A CA 1
ATOM 854 C C . VAL A 1 108 ? 1.103 -1.798 -2.742 1.00 95.44 108 VAL A C 1
ATOM 856 O O . VAL A 1 108 ? 1.327 -1.029 -3.674 1.00 95.44 108 VAL A O 1
ATOM 859 N N . LEU A 1 109 ? 2.067 -2.163 -1.891 1.00 95.50 109 LEU A N 1
ATOM 860 C CA . LEU A 1 109 ? 3.435 -1.631 -1.956 1.00 95.50 109 LEU A CA 1
ATOM 861 C C . LEU A 1 109 ? 4.103 -1.950 -3.300 1.00 95.50 109 LEU A C 1
ATOM 863 O O . LEU A 1 109 ? 4.716 -1.088 -3.931 1.00 95.50 109 LEU A O 1
ATOM 867 N N . ARG A 1 110 ? 3.941 -3.186 -3.786 1.00 95.75 110 ARG A N 1
ATOM 868 C CA . ARG A 1 110 ? 4.441 -3.591 -5.101 1.00 95.75 110 ARG A CA 1
ATOM 869 C C . ARG A 1 110 ? 3.811 -2.769 -6.220 1.00 95.75 110 ARG A C 1
ATOM 871 O O . ARG A 1 110 ? 4.514 -2.377 -7.149 1.00 95.75 110 ARG A O 1
ATOM 878 N N . HIS A 1 111 ? 2.506 -2.528 -6.135 1.00 95.88 111 HIS A N 1
ATOM 879 C CA . HIS A 1 111 ? 1.768 -1.731 -7.110 1.00 95.88 111 HIS A CA 1
ATOM 880 C C . HIS A 1 111 ? 2.236 -0.270 -7.122 1.00 95.88 111 HIS A C 1
ATOM 882 O O . HIS A 1 111 ? 2.476 0.271 -8.197 1.00 95.88 111 HIS A O 1
ATOM 888 N N . ILE A 1 112 ? 2.485 0.333 -5.953 1.00 95.88 112 ILE A N 1
ATOM 889 C CA . ILE A 1 112 ? 3.070 1.680 -5.828 1.00 95.88 112 ILE A CA 1
ATOM 890 C C . ILE A 1 112 ? 4.427 1.757 -6.536 1.00 95.88 112 ILE A C 1
ATOM 892 O O . ILE A 1 112 ? 4.643 2.662 -7.342 1.00 95.88 112 ILE A O 1
ATOM 896 N N . ILE A 1 113 ? 5.323 0.793 -6.297 1.00 96.50 113 ILE A N 1
ATOM 897 C CA . ILE A 1 113 ? 6.645 0.753 -6.947 1.00 96.50 113 ILE A CA 1
ATOM 898 C C . ILE A 1 113 ? 6.501 0.677 -8.472 1.00 96.50 113 ILE A C 1
ATOM 900 O O . ILE A 1 113 ? 7.186 1.389 -9.206 1.00 96.50 113 ILE A O 1
ATOM 904 N N . GLN A 1 114 ? 5.594 -0.176 -8.957 1.00 95.12 114 GLN A N 1
ATOM 905 C CA . GLN A 1 114 ? 5.351 -0.345 -10.389 1.00 95.12 114 GLN A CA 1
ATOM 906 C C . GLN A 1 114 ? 4.800 0.931 -11.025 1.00 95.12 114 GLN A C 1
ATOM 908 O O . GLN A 1 114 ? 5.356 1.391 -12.017 1.00 95.12 114 GLN A O 1
ATOM 913 N N . LYS A 1 115 ? 3.770 1.535 -10.428 1.00 93.94 115 LYS A N 1
ATOM 914 C CA . LYS A 1 115 ? 3.160 2.774 -10.920 1.00 93.94 115 LYS A CA 1
ATOM 915 C C . LYS A 1 115 ? 4.133 3.946 -10.904 1.00 93.94 115 LYS A C 1
ATOM 917 O O . LYS A 1 115 ? 4.187 4.702 -11.867 1.00 9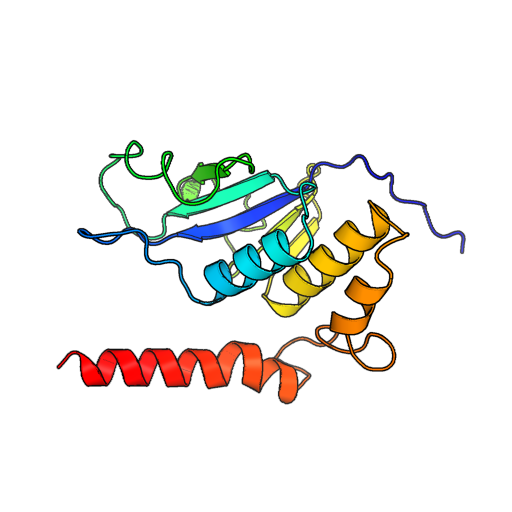3.94 115 LYS A O 1
ATOM 922 N N . SER A 1 116 ? 4.947 4.060 -9.857 1.00 94.00 116 SER A N 1
ATOM 923 C CA . SER A 1 116 ? 5.972 5.106 -9.758 1.00 94.00 116 SER A CA 1
ATOM 924 C C . SER A 1 116 ? 7.009 4.986 -10.877 1.00 94.00 116 SER A C 1
ATOM 926 O O . SER A 1 116 ? 7.339 5.977 -11.520 1.00 94.00 116 SER A O 1
ATOM 928 N N . TYR A 1 117 ? 7.464 3.763 -11.173 1.00 94.81 117 TYR A N 1
ATOM 929 C CA . TYR A 1 117 ? 8.365 3.509 -12.300 1.00 94.81 117 TYR A CA 1
ATOM 930 C C . TYR A 1 117 ? 7.694 3.727 -13.668 1.00 94.81 117 TYR A C 1
ATOM 932 O O . TYR A 1 117 ? 8.335 4.186 -14.608 1.00 94.81 117 TYR A O 1
ATOM 940 N N . GLU A 1 118 ? 6.410 3.392 -13.810 1.00 93.62 118 GLU A N 1
ATOM 941 C CA . GLU A 1 118 ? 5.654 3.639 -15.045 1.00 93.62 118 GLU A CA 1
ATOM 942 C C . GLU A 1 118 ? 5.479 5.136 -15.330 1.00 93.62 118 GLU A C 1
ATOM 944 O O . GLU A 1 118 ? 5.524 5.536 -16.494 1.00 93.62 118 GLU A O 1
ATOM 949 N N . ALA A 1 119 ? 5.307 5.952 -14.286 1.00 91.94 119 ALA A N 1
ATOM 950 C CA . ALA A 1 119 ? 5.219 7.404 -14.403 1.00 91.94 119 ALA A CA 1
ATOM 951 C C . ALA A 1 119 ? 6.577 8.065 -14.690 1.00 91.94 119 ALA A C 1
ATOM 953 O O . ALA A 1 119 ? 6.623 9.020 -15.464 1.00 91.94 119 ALA A O 1
ATOM 954 N N . ASP A 1 120 ? 7.672 7.544 -14.126 1.00 93.38 120 ASP A N 1
ATOM 955 C CA . ASP A 1 120 ? 9.034 8.003 -14.418 1.00 93.38 120 ASP A CA 1
ATOM 956 C C . ASP A 1 120 ? 10.010 6.828 -14.652 1.00 93.38 120 ASP A C 1
ATOM 958 O O . ASP A 1 120 ? 10.684 6.357 -13.726 1.00 93.38 120 ASP A O 1
ATOM 962 N N . PRO A 1 121 ? 10.143 6.361 -15.913 1.00 93.38 121 PRO A N 1
ATOM 963 C CA . PRO A 1 121 ? 11.023 5.244 -16.260 1.00 93.38 121 PRO A CA 1
ATOM 964 C C . PRO A 1 121 ? 12.525 5.509 -16.075 1.00 93.38 121 PRO A C 1
ATOM 966 O O . PRO A 1 121 ? 13.327 4.584 -16.274 1.00 93.38 121 PRO A O 1
ATOM 969 N N . LEU A 1 122 ? 12.927 6.743 -15.744 1.00 93.44 122 LEU A N 1
ATOM 970 C CA . LEU A 1 122 ? 14.318 7.082 -15.444 1.00 93.44 122 LEU A CA 1
ATOM 971 C C . LEU A 1 122 ? 14.738 6.557 -14.064 1.00 93.44 122 LEU A C 1
ATOM 973 O O . LEU A 1 122 ? 15.894 6.159 -13.913 1.00 93.44 122 LEU A O 1
ATOM 977 N N . LYS A 1 123 ? 13.797 6.448 -13.114 1.00 92.75 123 LYS A N 1
ATOM 978 C CA . LYS A 1 123 ? 14.010 5.957 -11.740 1.00 92.75 123 LYS A CA 1
ATOM 979 C C . LYS A 1 123 ? 14.068 4.423 -11.664 1.00 92.75 123 LYS A C 1
ATOM 981 O O . LYS A 1 123 ? 13.230 3.763 -11.041 1.00 92.75 123 LYS A O 1
ATOM 986 N N . LYS A 1 124 ? 15.023 3.806 -12.365 1.00 93.00 124 LYS A N 1
ATOM 987 C CA . LYS A 1 124 ? 15.165 2.334 -12.446 1.00 93.00 124 LYS A CA 1
ATOM 988 C C . LYS A 1 124 ? 15.439 1.682 -11.090 1.00 93.00 124 LYS A C 1
ATOM 990 O O . LYS A 1 124 ? 15.031 0.538 -10.887 1.00 93.00 124 LYS A O 1
ATOM 995 N N . GLU A 1 125 ? 16.084 2.407 -10.186 1.00 93.81 125 GLU A N 1
ATOM 996 C CA . GLU A 1 125 ? 16.395 2.015 -8.814 1.00 93.81 125 GLU A CA 1
ATOM 997 C C . GLU A 1 125 ? 15.143 1.657 -8.002 1.00 93.81 125 GLU A C 1
ATOM 999 O O . GLU A 1 125 ? 15.195 0.769 -7.155 1.00 93.81 125 GLU A O 1
ATOM 1004 N N . LEU A 1 126 ? 13.971 2.226 -8.320 1.00 94.75 126 LEU A N 1
ATOM 1005 C CA . LEU A 1 126 ? 12.719 1.861 -7.647 1.00 94.75 126 LEU A CA 1
ATOM 1006 C C . LEU A 1 126 ? 12.390 0.375 -7.814 1.00 94.75 126 LEU A C 1
ATOM 1008 O O . LEU A 1 126 ? 11.863 -0.265 -6.907 1.00 94.75 126 LEU A O 1
ATOM 1012 N N . LEU A 1 127 ? 12.735 -0.210 -8.963 1.00 95.00 127 LEU A N 1
ATOM 1013 C CA . LEU A 1 127 ? 12.503 -1.629 -9.218 1.00 95.00 127 LEU A CA 1
ATOM 1014 C C . LEU A 1 127 ? 13.437 -2.538 -8.409 1.00 95.00 127 LEU A C 1
ATOM 1016 O O . LEU A 1 127 ? 13.128 -3.724 -8.271 1.00 95.00 127 LEU A O 1
ATOM 1020 N N . GLU A 1 128 ? 14.542 -2.014 -7.874 1.00 94.62 128 GLU A N 1
ATOM 1021 C CA . GLU A 1 128 ? 15.460 -2.758 -7.005 1.00 94.62 128 GLU A CA 1
ATOM 1022 C C . GLU A 1 128 ? 14.838 -3.041 -5.633 1.00 94.62 128 GLU A C 1
ATOM 1024 O O . GLU A 1 128 ? 15.140 -4.074 -5.034 1.00 94.62 128 GLU A O 1
ATOM 1029 N N . LEU A 1 129 ? 13.866 -2.230 -5.191 1.00 94.06 129 LEU A N 1
ATOM 1030 C CA . LEU A 1 129 ? 13.055 -2.502 -3.994 1.00 94.06 129 LEU A CA 1
ATOM 1031 C C . LEU A 1 129 ? 12.275 -3.823 -4.098 1.00 94.06 129 LEU A C 1
ATOM 1033 O O . LEU A 1 129 ? 11.941 -4.445 -3.091 1.00 94.06 129 LEU A O 1
ATOM 1037 N N . LEU A 1 130 ? 12.007 -4.297 -5.321 1.00 93.75 130 LEU A N 1
ATOM 1038 C CA . LEU A 1 130 ? 11.378 -5.599 -5.558 1.00 93.75 130 LEU A CA 1
ATOM 1039 C C . LEU A 1 130 ? 12.377 -6.766 -5.476 1.00 93.75 130 LEU A C 1
ATOM 1041 O O . LEU A 1 130 ? 11.999 -7.914 -5.731 1.00 93.75 130 LEU A O 1
ATOM 1045 N N . GLY A 1 131 ? 13.631 -6.489 -5.125 1.00 90.56 131 GLY A N 1
ATOM 1046 C CA . GLY A 1 131 ? 14.692 -7.461 -4.926 1.00 90.56 131 GLY A CA 1
ATOM 1047 C C . GLY A 1 131 ? 15.054 -8.252 -6.182 1.00 90.56 131 GLY A C 1
ATOM 1048 O O . GLY A 1 131 ? 14.718 -7.904 -7.320 1.00 90.56 131 GLY A O 1
ATOM 1049 N N . PHE A 1 132 ? 15.758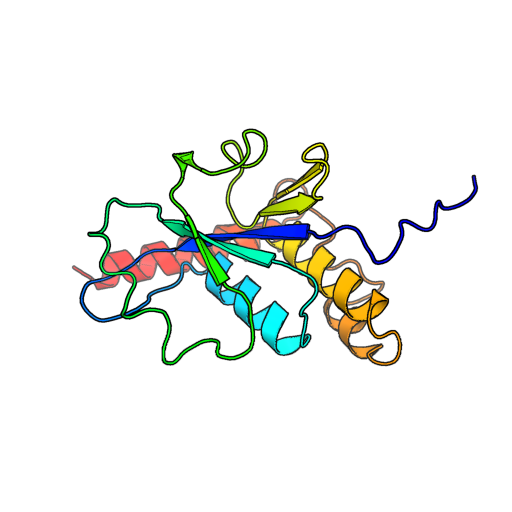 -9.364 -5.971 1.00 88.25 132 PHE A N 1
ATOM 1050 C CA . PHE A 1 132 ? 16.247 -10.213 -7.053 1.00 88.25 132 PHE A CA 1
ATOM 1051 C C . PHE A 1 132 ? 15.108 -10.661 -7.977 1.00 88.25 132 PHE A C 1
ATOM 1053 O O . PHE A 1 132 ? 14.065 -11.126 -7.525 1.00 88.25 132 PHE A O 1
ATOM 1060 N N . LYS A 1 133 ? 15.295 -10.502 -9.295 1.00 89.81 133 LYS A N 1
ATOM 1061 C CA . LYS A 1 133 ? 14.283 -10.819 -10.324 1.00 89.81 133 LYS A CA 1
ATOM 1062 C C . LYS A 1 133 ? 12.904 -10.178 -10.071 1.00 89.81 133 LYS A C 1
ATOM 1064 O O . LYS A 1 133 ? 11.904 -10.646 -10.618 1.00 89.81 133 LYS A O 1
ATOM 1069 N N . LYS A 1 134 ? 12.840 -9.103 -9.276 1.00 91.00 134 LYS A N 1
ATOM 1070 C CA . LYS A 1 134 ? 11.605 -8.418 -8.881 1.00 91.00 134 LYS A CA 1
ATOM 1071 C C . LYS A 1 134 ? 10.602 -9.354 -8.194 1.00 91.00 134 LYS A C 1
ATOM 1073 O O . LYS A 1 134 ? 9.401 -9.255 -8.462 1.00 91.00 134 LYS A O 1
ATOM 1078 N N . THR A 1 135 ? 11.053 -10.310 -7.379 1.00 89.31 135 THR A N 1
ATOM 1079 C CA . THR A 1 135 ? 10.172 -11.303 -6.734 1.00 89.31 135 THR A CA 1
ATOM 1080 C C . THR A 1 135 ? 9.694 -10.921 -5.336 1.00 89.31 135 THR A C 1
ATOM 1082 O O . THR A 1 135 ? 8.734 -11.532 -4.866 1.00 89.31 135 THR A O 1
ATOM 1085 N N . CYS A 1 136 ? 10.293 -9.927 -4.676 1.00 86.88 136 CYS A N 1
ATOM 1086 C CA . CYS A 1 136 ? 9.799 -9.443 -3.385 1.00 86.88 136 CYS A CA 1
ATOM 1087 C C . CYS A 1 136 ? 8.371 -8.911 -3.528 1.00 86.88 136 CYS A C 1
ATOM 1089 O O . CYS A 1 136 ? 8.003 -8.372 -4.574 1.00 86.88 136 CYS A O 1
ATOM 1091 N N . LEU A 1 137 ? 7.557 -9.085 -2.485 1.00 88.38 137 LEU A N 1
ATOM 1092 C CA . LEU A 1 137 ? 6.158 -8.635 -2.445 1.00 88.38 137 LEU A CA 1
ATOM 1093 C C 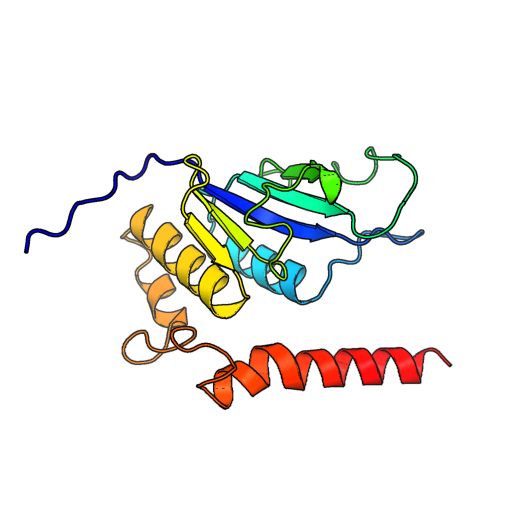. LEU A 1 137 ? 5.248 -9.267 -3.525 1.00 88.38 137 LEU A C 1
ATOM 1095 O O . LEU A 1 137 ? 4.149 -8.787 -3.779 1.00 88.38 137 LEU A O 1
ATOM 1099 N N . LYS A 1 138 ? 5.698 -10.323 -4.222 1.00 88.69 138 LYS A N 1
ATOM 1100 C CA . LYS A 1 138 ? 4.914 -10.984 -5.284 1.00 88.69 138 LYS A CA 1
ATOM 1101 C C . LYS A 1 138 ? 3.931 -12.024 -4.741 1.00 88.69 138 LYS A C 1
ATOM 1103 O O . LYS A 1 138 ? 2.925 -12.310 -5.382 1.00 88.69 138 LYS A O 1
ATOM 1108 N N . ALA A 1 139 ? 4.268 -12.634 -3.614 1.00 87.25 139 ALA A N 1
ATOM 1109 C CA . ALA A 1 139 ? 3.520 -13.721 -3.005 1.00 87.25 139 ALA A CA 1
ATOM 1110 C C . ALA A 1 139 ? 2.819 -13.218 -1.744 1.00 87.25 139 ALA A C 1
ATOM 1112 O O . ALA A 1 139 ? 3.438 -12.490 -0.969 1.00 87.25 139 ALA A O 1
ATOM 1113 N N . CYS A 1 140 ? 1.568 -13.622 -1.543 1.00 83.25 140 CYS A N 1
ATOM 1114 C CA . CYS A 1 140 ? 0.792 -13.302 -0.350 1.00 83.25 140 CYS A CA 1
ATOM 1115 C C . CYS A 1 140 ? 1.259 -14.109 0.877 1.00 83.25 140 CYS A C 1
ATOM 1117 O O . CYS A 1 140 ? 2.026 -15.075 0.757 1.00 83.25 140 CYS A O 1
ATOM 1119 N N . ALA A 1 141 ? 0.822 -13.695 2.066 1.00 84.38 141 ALA A N 1
ATOM 1120 C CA . ALA A 1 141 ? 1.231 -14.283 3.340 1.00 84.38 141 ALA A CA 1
ATOM 1121 C C . ALA A 1 141 ? 0.847 -15.770 3.484 1.00 84.38 141 ALA A C 1
ATOM 1123 O O . ALA A 1 141 ? 1.509 -16.523 4.194 1.00 84.38 141 ALA A O 1
ATOM 1124 N N . GLU A 1 142 ? -0.186 -16.231 2.786 1.00 84.62 142 GLU A N 1
ATOM 1125 C CA . GLU A 1 142 ? -0.655 -17.617 2.841 1.00 84.62 142 GLU A CA 1
ATOM 1126 C C . GLU A 1 142 ? 0.304 -18.587 2.141 1.00 84.62 142 GLU A C 1
ATOM 1128 O O . GLU A 1 142 ? 0.376 -19.758 2.511 1.00 84.62 142 GLU A O 1
ATOM 1133 N N . VAL A 1 143 ? 1.054 -18.108 1.140 1.00 88.50 143 VAL A N 1
ATOM 1134 C CA . VAL A 1 143 ? 1.921 -18.946 0.290 1.00 88.50 143 VAL A CA 1
ATOM 1135 C C . VAL A 1 143 ? 3.415 -18.665 0.472 1.00 88.50 143 VAL A C 1
ATOM 1137 O O . VAL A 1 143 ? 4.245 -19.466 0.047 1.00 88.50 143 VAL A O 1
ATOM 1140 N N . SER A 1 144 ? 3.784 -17.549 1.107 1.00 88.88 144 SER A N 1
ATOM 1141 C CA . SER A 1 144 ? 5.176 -17.155 1.348 1.00 88.88 144 SER A CA 1
ATOM 1142 C C . SER A 1 144 ? 5.433 -16.956 2.835 1.00 88.88 144 SER A C 1
ATOM 1144 O O . SER A 1 144 ? 4.913 -16.025 3.448 1.00 88.88 144 SER A O 1
ATOM 1146 N N . GLN A 1 145 ? 6.304 -17.793 3.406 1.00 89.19 145 GLN A N 1
ATOM 1147 C CA . GLN A 1 145 ? 6.728 -17.663 4.805 1.00 89.19 145 GLN A CA 1
ATOM 1148 C C . GLN A 1 145 ? 7.405 -16.316 5.081 1.00 89.19 145 GLN A C 1
ATOM 1150 O O . GLN A 1 145 ? 7.180 -15.731 6.135 1.00 89.19 145 GLN A O 1
ATOM 1155 N N . TRP A 1 146 ? 8.174 -15.791 4.122 1.00 86.56 146 TRP A N 1
ATOM 1156 C CA . TRP A 1 146 ? 8.808 -14.477 4.242 1.00 86.56 146 TRP A CA 1
ATOM 1157 C C . TRP A 1 146 ? 7.782 -13.346 4.254 1.00 86.56 146 TR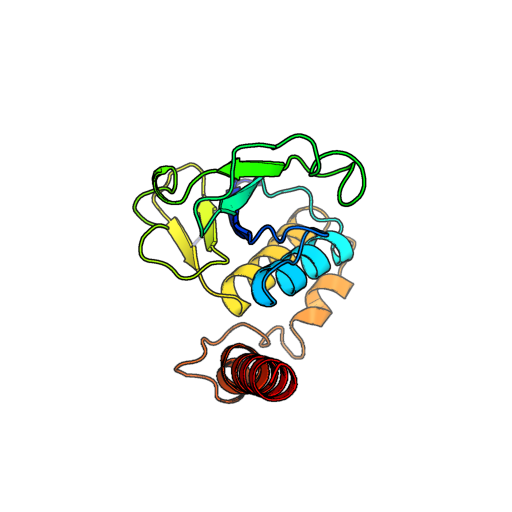P A C 1
ATOM 1159 O O . TRP A 1 146 ? 7.867 -12.456 5.092 1.00 86.56 146 TRP A O 1
ATOM 1169 N N . THR A 1 147 ? 6.776 -13.409 3.376 1.00 86.75 147 THR A N 1
ATOM 1170 C CA . THR A 1 147 ? 5.701 -12.407 3.360 1.00 86.75 147 THR A CA 1
ATOM 1171 C C . THR A 1 147 ? 4.915 -12.468 4.666 1.00 86.75 147 THR A C 1
ATOM 1173 O O . THR A 1 147 ? 4.709 -11.443 5.305 1.00 86.75 147 THR A O 1
ATOM 1176 N N . ARG A 1 148 ? 4.553 -13.674 5.121 1.00 89.19 148 ARG A N 1
ATOM 1177 C CA . ARG A 1 148 ? 3.860 -13.870 6.399 1.00 89.19 148 ARG A CA 1
ATOM 1178 C C . ARG A 1 148 ? 4.640 -13.298 7.576 1.00 89.19 148 ARG A C 1
ATOM 1180 O O . ARG A 1 148 ? 4.052 -12.647 8.438 1.00 89.19 148 ARG A O 1
ATOM 1187 N N . LEU A 1 149 ? 5.949 -13.545 7.604 1.00 88.62 149 LEU A N 1
ATOM 1188 C CA . LEU A 1 149 ? 6.831 -13.046 8.648 1.00 88.62 149 LEU A CA 1
ATOM 1189 C C . LEU A 1 149 ? 6.800 -11.512 8.700 1.00 88.62 149 LEU A C 1
ATOM 1191 O O . LEU A 1 149 ? 6.595 -10.949 9.772 1.00 88.62 149 LEU A O 1
ATOM 1195 N N . CYS A 1 150 ? 6.964 -10.852 7.553 1.00 83.94 150 CYS A N 1
ATOM 1196 C CA . CYS A 1 150 ? 7.044 -9.394 7.467 1.00 83.94 150 CYS A CA 1
ATOM 1197 C C . CYS A 1 150 ? 5.693 -8.684 7.648 1.00 83.94 150 CYS A C 1
ATOM 1199 O O . CYS A 1 150 ? 5.666 -7.596 8.211 1.00 83.94 150 CYS A O 1
ATOM 1201 N N . GLU A 1 151 ? 4.586 -9.265 7.179 1.00 83.19 151 GLU A N 1
ATOM 1202 C CA . GLU A 1 151 ? 3.273 -8.597 7.178 1.00 83.19 151 GLU A CA 1
ATOM 1203 C C . GLU A 1 151 ? 2.413 -8.894 8.399 1.00 83.19 151 GLU A C 1
ATOM 1205 O O . GLU A 1 151 ? 1.588 -8.062 8.777 1.00 83.19 151 GLU A O 1
ATOM 1210 N N . LEU A 1 152 ? 2.581 -10.077 8.993 1.00 86.38 152 LEU A N 1
ATOM 1211 C CA . LEU A 1 152 ? 1.735 -10.545 10.086 1.00 86.38 152 LEU A CA 1
ATOM 1212 C C . LEU A 1 152 ? 2.556 -10.790 11.345 1.00 86.38 152 LEU A C 1
ATOM 1214 O O . LEU A 1 152 ? 2.281 -10.193 12.377 1.00 86.38 152 LEU A O 1
ATOM 1218 N N . THR A 1 153 ? 3.570 -11.655 11.278 1.00 90.94 153 THR A N 1
ATOM 1219 C CA . THR A 1 153 ? 4.248 -12.135 12.491 1.00 90.94 153 THR A CA 1
ATOM 1220 C C . THR A 1 153 ? 5.038 -11.040 13.204 1.00 90.94 153 THR A C 1
ATOM 1222 O O . THR A 1 153 ? 4.867 -10.881 14.409 1.00 90.94 153 THR A O 1
ATOM 1225 N N . ILE A 1 154 ? 5.880 -10.284 12.492 1.00 89.56 154 ILE A N 1
ATOM 1226 C CA . ILE A 1 154 ? 6.662 -9.190 13.087 1.00 89.56 154 ILE A CA 1
ATOM 1227 C C . ILE A 1 154 ? 5.743 -8.057 13.577 1.00 89.56 154 ILE A C 1
ATOM 1229 O O . ILE A 1 154 ? 5.857 -7.706 14.751 1.00 89.56 154 ILE A O 1
ATOM 1233 N N . PRO A 1 155 ? 4.807 -7.521 12.761 1.00 85.12 155 PRO A N 1
ATOM 1234 C CA . PRO A 1 155 ? 3.842 -6.521 13.221 1.00 85.12 155 PRO A CA 1
ATOM 1235 C C . PRO A 1 155 ? 3.084 -6.939 14.479 1.00 85.12 155 PRO A C 1
ATOM 1237 O O . PRO A 1 155 ? 3.082 -6.202 15.459 1.00 85.12 155 PRO A O 1
ATOM 1240 N N . LEU A 1 156 ? 2.519 -8.150 14.490 1.00 87.69 156 LEU A N 1
ATOM 1241 C CA . LEU A 1 156 ? 1.755 -8.654 15.628 1.00 87.69 156 LEU A CA 1
ATOM 1242 C C . LEU A 1 156 ? 2.625 -8.799 16.882 1.00 87.69 156 LEU A C 1
ATOM 1244 O O . LEU A 1 156 ? 2.181 -8.468 17.976 1.00 87.69 156 LEU A O 1
ATOM 1248 N N . ALA A 1 157 ? 3.864 -9.275 16.737 1.00 90.44 157 ALA A N 1
ATOM 1249 C CA . ALA A 1 157 ? 4.791 -9.383 17.859 1.00 90.44 157 ALA A CA 1
ATOM 1250 C C . ALA A 1 157 ? 5.124 -8.007 18.458 1.00 90.44 157 ALA A C 1
ATOM 1252 O O . ALA A 1 157 ? 5.141 -7.867 19.678 1.00 90.44 157 ALA A O 1
ATOM 1253 N N . ILE A 1 158 ? 5.338 -6.992 17.613 1.00 86.75 158 ILE A N 1
ATOM 1254 C CA . ILE A 1 158 ? 5.590 -5.614 18.055 1.00 86.75 158 ILE A CA 1
ATOM 1255 C C . ILE A 1 158 ? 4.351 -5.040 18.745 1.00 86.75 158 ILE A C 1
ATOM 1257 O O . ILE A 1 158 ? 4.466 -4.484 19.832 1.00 86.75 158 ILE A O 1
ATOM 1261 N N . GLU A 1 159 ? 3.166 -5.190 18.153 1.00 83.75 159 GLU A N 1
ATOM 1262 C CA . GLU A 1 159 ? 1.920 -4.701 18.751 1.00 83.75 159 GLU A CA 1
ATOM 1263 C C . GLU A 1 159 ? 1.645 -5.341 20.115 1.00 83.75 159 GLU A C 1
ATOM 1265 O O . GLU A 1 159 ? 1.266 -4.640 21.052 1.00 83.75 159 GLU A O 1
ATOM 1270 N N . ASN A 1 160 ? 1.865 -6.652 20.246 1.00 86.31 160 ASN A N 1
ATOM 1271 C CA . ASN A 1 160 ? 1.714 -7.354 21.519 1.00 86.31 160 ASN A CA 1
ATOM 1272 C C . ASN A 1 160 ? 2.720 -6.850 22.558 1.00 86.31 160 ASN A C 1
ATOM 1274 O O . ASN A 1 160 ? 2.325 -6.538 23.677 1.00 86.31 160 ASN A O 1
ATOM 1278 N N . PHE A 1 161 ? 3.988 -6.692 22.169 1.00 87.44 161 PHE A N 1
ATOM 1279 C CA . PHE A 1 161 ? 5.028 -6.165 23.052 1.00 87.44 161 PHE A CA 1
ATOM 1280 C C . PHE A 1 161 ? 4.701 -4.749 23.551 1.00 87.44 161 PHE A C 1
ATOM 1282 O O . PHE A 1 161 ? 4.807 -4.469 24.742 1.00 87.44 161 PHE A O 1
ATOM 1289 N N . LEU A 1 162 ? 4.251 -3.859 22.658 1.00 81.88 162 LEU A N 1
ATOM 1290 C CA . LEU A 1 162 ? 3.872 -2.492 23.026 1.00 81.88 162 LEU A CA 1
ATOM 1291 C C . LEU A 1 162 ? 2.678 -2.469 23.991 1.00 81.88 162 LEU A C 1
ATOM 1293 O O . LEU A 1 162 ? 2.666 -1.670 24.928 1.00 81.88 162 LEU A O 1
ATOM 1297 N N . ARG A 1 163 ? 1.696 -3.362 23.805 1.00 80.56 163 ARG A N 1
ATOM 1298 C CA . ARG A 1 163 ? 0.559 -3.498 24.729 1.00 80.56 163 ARG A CA 1
ATOM 1299 C C . ARG A 1 163 ? 1.002 -3.953 26.115 1.00 80.56 163 ARG A C 1
ATOM 1301 O O . ARG A 1 163 ? 0.594 -3.337 27.086 1.00 80.56 163 ARG A O 1
ATOM 1308 N N . GLU A 1 164 ? 1.861 -4.967 26.197 1.00 79.00 164 GLU A N 1
ATOM 1309 C CA . GLU A 1 164 ? 2.397 -5.469 27.472 1.00 79.00 164 GLU A CA 1
ATOM 1310 C C . GLU A 1 164 ? 3.233 -4.418 28.217 1.00 79.00 164 GLU A C 1
ATOM 1312 O O . GLU A 1 164 ? 3.244 -4.400 29.439 1.00 79.00 164 GLU A O 1
ATOM 1317 N N . SER A 1 165 ? 3.914 -3.519 27.499 1.00 63.72 165 SER A N 1
ATOM 1318 C CA . SER A 1 165 ? 4.702 -2.436 28.108 1.00 63.72 165 SER A CA 1
ATOM 1319 C C . SER A 1 165 ? 3.883 -1.239 28.615 1.00 63.72 165 SER A C 1
ATOM 1321 O O . SER A 1 165 ? 4.460 -0.295 29.153 1.00 63.72 165 SER A O 1
ATOM 1323 N N . SER A 1 166 ? 2.567 -1.247 28.384 1.00 58.88 166 SER A N 1
ATOM 1324 C CA . SER A 1 166 ? 1.647 -0.166 28.766 1.00 58.88 166 SER A CA 1
ATOM 1325 C C . SER A 1 166 ? 0.914 -0.424 30.095 1.00 58.88 166 SER A C 1
ATOM 1327 O O . SER A 1 166 ? 0.179 0.460 30.538 1.00 58.88 166 SER A O 1
ATOM 1329 N N . ASP A 1 167 ? 1.115 -1.604 30.696 1.00 45.72 167 ASP A N 1
ATOM 1330 C CA . ASP A 1 167 ? 0.663 -1.998 32.043 1.00 45.72 167 ASP A CA 1
ATOM 1331 C C . ASP A 1 167 ? 1.808 -1.867 33.069 1.00 45.72 167 ASP A C 1
ATOM 1333 O O . ASP A 1 167 ? 1.521 -1.502 34.235 1.00 45.72 167 ASP A O 1
#